Protein AF-A0A928X7X4-F1 (afdb_monomer_lite)

pLDDT: mean 82.69, std 12.11, range [42.78, 94.62]

Structure (mmCIF, N/CA/C/O backbone):
data_AF-A0A928X7X4-F1
#
_entry.id   AF-A0A928X7X4-F1
#
loop_
_atom_site.group_PDB
_atom_site.id
_atom_site.type_symbol
_atom_site.label_atom_id
_atom_site.label_alt_id
_atom_site.label_comp_id
_atom_site.label_asym_id
_atom_site.label_entity_id
_atom_site.label_seq_id
_atom_site.pdbx_PDB_ins_code
_atom_site.Cartn_x
_atom_site.Cartn_y
_atom_site.Cartn_z
_atom_site.occupancy
_atom_site.B_iso_or_equiv
_atom_site.auth_seq_id
_atom_site.auth_comp_id
_atom_site.auth_asym_id
_atom_site.auth_atom_id
_atom_site.pdbx_PDB_model_num
ATOM 1 N N . MET A 1 1 ? -8.885 4.704 22.083 1.00 43.75 1 MET A N 1
ATOM 2 C CA . MET A 1 1 ? -8.010 3.646 21.531 1.00 43.75 1 MET A CA 1
ATOM 3 C C . MET A 1 1 ? -7.227 4.255 20.385 1.00 43.75 1 MET A C 1
ATOM 5 O O . MET A 1 1 ? -7.841 4.935 19.577 1.00 43.75 1 MET A O 1
ATOM 9 N N . LYS A 1 2 ? -5.896 4.123 20.367 1.00 52.34 2 LYS A N 1
ATOM 10 C CA . LYS A 1 2 ? -5.083 4.565 19.223 1.00 52.34 2 LYS A CA 1
ATOM 11 C C . LYS A 1 2 ? -5.280 3.538 18.108 1.00 52.34 2 LYS A C 1
ATOM 13 O O . LYS A 1 2 ? -5.109 2.352 18.366 1.00 52.34 2 LYS A O 1
ATOM 18 N N . ASP A 1 3 ? -5.696 3.997 16.937 1.00 73.50 3 ASP A N 1
ATOM 19 C CA . ASP A 1 3 ? -6.054 3.167 15.789 1.00 73.50 3 ASP A CA 1
ATOM 20 C C . ASP A 1 3 ? -4.765 2.599 15.170 1.00 73.50 3 ASP A C 1
ATOM 22 O O . ASP A 1 3 ? -4.022 3.315 14.489 1.00 73.50 3 ASP A O 1
ATOM 26 N N . ILE A 1 4 ? -4.413 1.369 15.553 1.00 86.94 4 ILE A N 1
ATOM 27 C CA . ILE A 1 4 ? -3.230 0.643 15.077 1.00 86.94 4 ILE A CA 1
ATOM 28 C C . ILE A 1 4 ? -3.713 -0.380 14.059 1.00 86.94 4 ILE A C 1
ATOM 30 O O . ILE A 1 4 ? -4.532 -1.236 14.383 1.00 86.94 4 ILE A O 1
ATOM 34 N N . ILE A 1 5 ? -3.174 -0.316 12.845 1.00 88.12 5 ILE A N 1
ATOM 35 C CA . ILE A 1 5 ? -3.490 -1.267 11.781 1.00 88.12 5 ILE A CA 1
ATOM 36 C C . ILE A 1 5 ? -2.463 -2.398 11.830 1.00 88.12 5 ILE A C 1
ATOM 38 O O . ILE A 1 5 ? -1.260 -2.149 11.706 1.00 88.12 5 ILE A O 1
ATOM 42 N N . ARG A 1 6 ? -2.945 -3.632 11.991 1.00 90.75 6 ARG A N 1
ATOM 43 C CA . ARG A 1 6 ? -2.154 -4.859 11.855 1.00 90.75 6 ARG A CA 1
ATOM 44 C C . ARG A 1 6 ? -2.337 -5.362 10.430 1.00 90.75 6 ARG A C 1
ATOM 46 O O . ARG A 1 6 ? -3.408 -5.830 10.075 1.00 90.75 6 ARG A O 1
ATOM 53 N N . THR A 1 7 ? -1.338 -5.167 9.581 1.00 87.75 7 THR A N 1
ATOM 54 C CA . THR A 1 7 ? -1.492 -5.407 8.137 1.00 87.75 7 THR A CA 1
ATOM 55 C C . THR A 1 7 ? -1.537 -6.893 7.791 1.00 87.75 7 THR A C 1
ATOM 57 O O . THR A 1 7 ? -2.179 -7.265 6.817 1.00 87.75 7 THR A O 1
ATOM 60 N N . GLU A 1 8 ? -0.915 -7.740 8.614 1.00 90.75 8 GLU A N 1
ATOM 61 C CA . GLU A 1 8 ? -0.943 -9.200 8.459 1.00 90.75 8 GLU A CA 1
ATOM 62 C C . GLU A 1 8 ? -2.350 -9.791 8.627 1.00 90.75 8 GLU A C 1
ATOM 64 O O . GLU A 1 8 ? -2.622 -10.839 8.047 1.00 90.75 8 GLU A O 1
ATOM 69 N N . ASP A 1 9 ? -3.249 -9.103 9.343 1.00 93.50 9 ASP A N 1
ATOM 70 C CA . ASP A 1 9 ? -4.647 -9.524 9.505 1.00 93.50 9 ASP A CA 1
ATOM 71 C C . ASP A 1 9 ? -5.417 -9.487 8.167 1.00 93.50 9 ASP A C 1
ATOM 73 O O . ASP A 1 9 ? -6.466 -10.110 8.067 1.00 93.50 9 ASP A O 1
ATOM 77 N N . TYR A 1 10 ? -4.891 -8.797 7.142 1.00 93.12 10 TYR A N 1
ATOM 78 C CA . TYR A 1 10 ? -5.492 -8.687 5.804 1.00 93.12 10 TYR A CA 1
ATOM 79 C C . TYR A 1 10 ? -4.731 -9.463 4.722 1.00 93.12 10 TYR A C 1
ATOM 81 O O . TYR A 1 10 ? -4.834 -9.157 3.531 1.00 93.12 10 TYR A O 1
ATOM 89 N N . ARG A 1 11 ? -3.858 -10.399 5.114 1.00 93.88 11 ARG A N 1
ATOM 90 C CA . ARG A 1 11 ? -2.970 -11.094 4.172 1.00 93.88 11 ARG A CA 1
ATOM 91 C C . ARG A 1 11 ? -3.742 -11.768 3.041 1.00 93.88 11 ARG A C 1
ATOM 93 O O . ARG A 1 11 ? -3.353 -11.602 1.889 1.00 93.88 11 ARG A O 1
ATOM 100 N N . GLU A 1 12 ? -4.785 -12.526 3.365 1.00 94.00 12 GLU A N 1
ATOM 101 C CA . GLU A 1 12 ? -5.538 -13.308 2.377 1.00 94.00 12 GLU A CA 1
ATOM 102 C C . GLU A 1 12 ? -6.175 -12.390 1.328 1.00 94.00 12 GLU A C 1
ATOM 104 O O . GLU A 1 12 ? -6.062 -12.629 0.126 1.00 94.00 12 GLU A O 1
ATOM 109 N N . GLU A 1 13 ? -6.757 -11.273 1.763 1.00 94.62 13 GLU A N 1
ATOM 110 C CA . GLU A 1 13 ? -7.346 -10.271 0.881 1.00 94.62 13 GLU A CA 1
ATOM 111 C C . GLU A 1 13 ? -6.287 -9.570 0.023 1.00 94.62 13 GLU A C 1
ATOM 113 O O . GLU A 1 13 ? -6.510 -9.304 -1.160 1.00 94.62 13 GLU A O 1
ATOM 118 N N . MET A 1 14 ? -5.116 -9.274 0.591 1.00 94.62 14 MET A N 1
ATOM 119 C CA . MET A 1 14 ? -4.003 -8.671 -0.145 1.00 94.62 14 MET A CA 1
ATOM 120 C C . MET A 1 14 ? -3.434 -9.618 -1.208 1.00 94.62 14 MET A C 1
ATOM 122 O O . MET A 1 14 ? -3.142 -9.181 -2.322 1.00 94.62 14 MET A O 1
ATOM 126 N N . GLU A 1 15 ? -3.288 -10.901 -0.884 1.00 94.38 15 GLU A N 1
ATOM 127 C CA . GLU A 1 15 ? -2.824 -11.931 -1.815 1.00 94.38 15 GLU A CA 1
ATOM 128 C C . GLU A 1 15 ? -3.848 -12.155 -2.939 1.00 94.38 15 GLU A C 1
ATOM 130 O O . GLU A 1 15 ? -3.466 -12.145 -4.109 1.00 94.38 15 GLU A O 1
ATOM 135 N N . ALA A 1 16 ? -5.147 -12.203 -2.628 1.00 93.88 16 ALA A N 1
ATOM 136 C CA . ALA A 1 16 ? -6.207 -12.284 -3.637 1.00 93.88 16 ALA A CA 1
ATOM 137 C C . ALA A 1 16 ? -6.213 -11.072 -4.589 1.00 93.88 16 ALA A C 1
ATOM 139 O O . ALA A 1 16 ? -6.372 -11.218 -5.805 1.00 93.88 16 ALA A O 1
ATOM 140 N N . ILE A 1 17 ? -5.992 -9.860 -4.060 1.00 94.50 17 ILE A N 1
ATOM 141 C CA . ILE A 1 17 ? -5.821 -8.663 -4.891 1.00 94.50 17 ILE A CA 1
ATOM 142 C C . ILE A 1 17 ? -4.602 -8.831 -5.800 1.00 94.50 17 ILE A C 1
ATOM 144 O O . ILE A 1 17 ? -4.708 -8.583 -6.998 1.00 94.50 17 ILE A O 1
ATOM 148 N N . LEU A 1 18 ? -3.454 -9.252 -5.268 1.00 92.25 18 LEU A N 1
ATOM 149 C CA . LEU A 1 18 ? -2.238 -9.444 -6.060 1.00 92.25 18 LEU A CA 1
ATOM 150 C C . LEU A 1 18 ? -2.453 -10.421 -7.215 1.00 92.25 18 LEU A C 1
ATOM 152 O O . LEU A 1 18 ? -2.115 -10.081 -8.353 1.00 92.25 18 LEU A O 1
ATOM 156 N N . GLU A 1 19 ? -3.083 -11.563 -6.946 1.00 93.56 19 GLU A N 1
ATOM 157 C CA . GLU A 1 19 ? -3.411 -12.565 -7.962 1.00 93.56 19 GLU A CA 1
ATOM 158 C C . GLU A 1 19 ? -4.293 -11.983 -9.069 1.00 93.56 19 GLU A C 1
ATOM 160 O O . GLU A 1 19 ? -4.000 -12.168 -10.253 1.00 93.56 19 GLU A O 1
ATOM 165 N N . ASN A 1 20 ? -5.304 -11.186 -8.709 1.00 93.62 20 ASN A N 1
ATOM 166 C CA . ASN A 1 20 ? -6.169 -10.513 -9.679 1.00 93.62 20 ASN A CA 1
ATOM 167 C C . ASN A 1 20 ? -5.402 -9.555 -10.618 1.00 93.62 20 ASN A C 1
ATOM 169 O O . ASN A 1 20 ? -5.827 -9.332 -11.751 1.00 93.62 20 ASN A O 1
ATOM 173 N N . TYR A 1 21 ? -4.263 -9.006 -10.184 1.00 91.25 21 TYR A N 1
ATOM 174 C CA . TYR A 1 21 ? -3.389 -8.159 -11.010 1.00 91.25 21 TYR A CA 1
ATOM 175 C C . TYR A 1 21 ? -2.160 -8.900 -11.574 1.00 91.25 21 TYR A C 1
ATOM 177 O O . TYR A 1 21 ? -1.260 -8.259 -12.125 1.00 91.25 21 TYR A O 1
ATOM 185 N N . GLY A 1 22 ? -2.124 -10.234 -11.487 1.00 90.19 22 GLY A N 1
ATOM 186 C CA . GLY A 1 22 ? -1.067 -11.072 -12.065 1.00 90.19 22 GLY A CA 1
ATOM 187 C C . GLY A 1 22 ? 0.214 -11.161 -11.231 1.00 90.19 22 GLY A C 1
ATOM 188 O O . GLY A 1 22 ? 1.271 -11.491 -11.770 1.00 90.19 22 GLY A O 1
ATOM 189 N N . PHE A 1 23 ? 0.140 -10.859 -9.935 1.00 90.06 23 PHE A N 1
ATOM 190 C CA . PHE A 1 23 ? 1.228 -11.025 -8.971 1.00 90.06 23 PHE A CA 1
ATOM 191 C C . PHE A 1 23 ? 0.971 -12.247 -8.088 1.00 90.06 23 PHE A C 1
ATOM 193 O O . PHE A 1 23 ? -0.172 -12.567 -7.787 1.00 90.06 23 PHE A O 1
ATOM 200 N N . GLY A 1 24 ? 2.032 -12.932 -7.665 1.00 89.12 24 GLY A N 1
ATOM 201 C CA . GLY A 1 24 ? 1.913 -14.071 -6.756 1.00 89.12 24 GLY A CA 1
ATOM 202 C C . GLY A 1 24 ? 2.108 -13.671 -5.289 1.00 89.12 24 GLY A C 1
ATOM 203 O O . GLY A 1 24 ? 2.641 -12.594 -5.009 1.00 89.12 24 GLY A O 1
ATOM 204 N N . PRO A 1 25 ? 1.806 -14.569 -4.335 1.00 87.88 25 PRO A N 1
ATOM 205 C CA . PRO A 1 25 ? 2.047 -14.337 -2.906 1.00 87.88 25 PRO A CA 1
ATOM 206 C C . PRO A 1 25 ? 3.508 -13.990 -2.575 1.00 87.88 25 PRO A C 1
ATOM 208 O O . PRO A 1 25 ? 3.785 -13.193 -1.685 1.00 87.88 25 PRO A O 1
ATOM 211 N N . ALA A 1 26 ? 4.468 -14.514 -3.348 1.00 88.62 26 ALA A N 1
ATOM 212 C CA . ALA A 1 26 ? 5.896 -14.212 -3.195 1.00 88.62 26 ALA A CA 1
ATOM 213 C C . ALA A 1 26 ? 6.259 -12.734 -3.462 1.00 88.62 26 ALA A C 1
ATOM 215 O O . ALA A 1 26 ? 7.365 -12.297 -3.127 1.00 88.62 26 ALA A O 1
ATOM 216 N N . ASN A 1 27 ? 5.351 -11.969 -4.078 1.00 90.06 27 ASN A N 1
ATOM 217 C CA . ASN A 1 27 ? 5.491 -10.533 -4.276 1.00 90.06 27 ASN A CA 1
ATOM 218 C C . ASN A 1 27 ? 5.081 -9.720 -3.040 1.00 90.06 27 ASN A C 1
ATOM 220 O O . ASN A 1 27 ? 5.297 -8.513 -3.064 1.00 90.06 27 ASN A O 1
ATOM 224 N N . LEU A 1 28 ? 4.528 -10.327 -1.985 1.00 90.44 28 LEU A N 1
ATOM 225 C CA . LEU A 1 28 ? 4.151 -9.647 -0.747 1.00 90.44 28 LEU A CA 1
ATOM 226 C C . LEU A 1 28 ? 5.037 -10.083 0.418 1.00 90.44 28 LEU A C 1
ATOM 228 O O . LEU A 1 28 ? 5.181 -11.269 0.708 1.00 90.44 28 LEU A O 1
ATOM 232 N N . GLU A 1 29 ? 5.598 -9.113 1.132 1.00 90.38 29 GLU A N 1
ATOM 233 C CA . GLU A 1 29 ? 6.422 -9.369 2.309 1.00 90.38 29 GLU A CA 1
ATOM 234 C C . GLU A 1 29 ? 6.039 -8.417 3.442 1.00 90.38 29 GLU A C 1
ATOM 236 O O . GLU A 1 29 ? 5.896 -7.216 3.231 1.00 90.38 29 GLU A O 1
ATOM 241 N N . PHE A 1 30 ? 5.867 -8.940 4.655 1.00 89.06 30 PHE A N 1
ATOM 242 C CA . PHE A 1 30 ? 5.579 -8.127 5.835 1.00 89.06 30 PHE A CA 1
ATOM 243 C C . PHE A 1 30 ? 6.840 -7.993 6.678 1.00 89.06 30 PHE A C 1
ATOM 245 O O . PHE A 1 30 ? 7.478 -8.992 7.012 1.00 89.06 30 PHE A O 1
ATOM 252 N N . THR A 1 31 ? 7.195 -6.762 7.032 1.00 85.81 31 THR A N 1
ATOM 253 C CA . THR A 1 31 ? 8.423 -6.459 7.766 1.00 85.81 31 THR A CA 1
ATOM 254 C C . THR A 1 31 ? 8.191 -5.425 8.865 1.00 85.81 31 THR A C 1
ATOM 256 O O . THR A 1 31 ? 7.259 -4.625 8.810 1.00 85.81 31 THR A O 1
ATOM 259 N N . ASP A 1 32 ? 9.055 -5.431 9.875 1.00 80.62 32 ASP A N 1
ATOM 260 C CA . ASP A 1 32 ? 9.136 -4.370 10.885 1.00 80.62 32 ASP A CA 1
ATOM 261 C C . ASP A 1 32 ? 10.189 -3.311 10.514 1.00 80.62 32 ASP A C 1
ATOM 263 O O . ASP A 1 32 ? 10.118 -2.171 10.975 1.00 80.62 32 ASP A O 1
ATOM 267 N N . VAL A 1 33 ? 11.144 -3.679 9.650 1.00 72.62 33 VAL A N 1
ATOM 268 C CA . VAL A 1 33 ? 12.275 -2.849 9.217 1.00 72.62 33 VAL A CA 1
ATOM 269 C C . VAL A 1 33 ? 12.456 -2.991 7.706 1.00 72.62 33 VAL A C 1
ATOM 271 O O . VAL A 1 33 ? 12.587 -4.099 7.185 1.00 72.62 33 VAL A O 1
ATOM 274 N N . PHE A 1 34 ? 12.459 -1.874 6.981 1.00 68.31 34 PHE A N 1
ATOM 275 C CA . PHE A 1 34 ? 12.715 -1.897 5.541 1.00 68.31 34 PHE A CA 1
ATOM 276 C C . PHE A 1 34 ? 14.197 -2.190 5.268 1.00 68.31 34 PHE A C 1
ATOM 278 O O . PHE A 1 34 ? 15.051 -1.632 5.962 1.00 68.31 34 PHE A O 1
ATOM 285 N N . PRO A 1 35 ? 14.520 -3.053 4.291 1.00 59.03 35 PRO A N 1
ATOM 286 C CA . PRO A 1 35 ? 15.904 -3.314 3.919 1.00 59.03 35 PRO A CA 1
ATOM 287 C C . PRO A 1 35 ? 16.560 -2.029 3.386 1.00 59.03 35 PRO A C 1
ATOM 289 O O . PRO A 1 35 ? 15.956 -1.298 2.610 1.00 59.03 35 PRO A O 1
ATOM 292 N N . GLU A 1 36 ? 17.772 -1.763 3.880 1.00 58.91 36 GLU A N 1
ATOM 293 C CA . GLU A 1 36 ? 18.687 -0.640 3.613 1.00 58.91 36 GLU A CA 1
ATOM 294 C C . GLU A 1 36 ? 18.365 0.270 2.402 1.00 58.91 36 GLU A C 1
ATOM 296 O O . GLU A 1 36 ? 18.969 0.157 1.339 1.00 58.91 36 GLU A O 1
ATOM 301 N N . GLU A 1 37 ? 17.494 1.265 2.594 1.00 53.28 37 GLU A N 1
ATOM 302 C CA . GLU A 1 37 ? 17.404 2.465 1.750 1.00 53.28 37 GLU A CA 1
ATOM 303 C C . GLU A 1 37 ? 17.149 3.708 2.627 1.00 53.28 37 GLU A C 1
ATOM 305 O O . GLU A 1 37 ? 16.546 3.600 3.702 1.00 53.28 37 GLU A O 1
ATOM 310 N N . PRO A 1 38 ? 17.632 4.903 2.226 1.00 42.78 38 PRO A N 1
ATOM 311 C CA . PRO A 1 38 ? 17.641 6.085 3.081 1.00 42.78 38 PRO A CA 1
ATOM 312 C C . PRO A 1 38 ? 16.219 6.505 3.448 1.00 42.78 38 PRO A C 1
ATOM 314 O O . PRO A 1 38 ? 15.479 6.957 2.580 1.00 42.78 38 PRO A O 1
ATOM 317 N N . LEU A 1 39 ? 15.881 6.357 4.738 1.00 43.06 39 LEU A N 1
ATOM 318 C CA . LEU A 1 39 ? 14.835 7.038 5.520 1.00 43.06 39 LEU A CA 1
ATOM 319 C C . LEU A 1 39 ? 13.757 7.767 4.694 1.00 43.06 39 LEU A C 1
ATOM 321 O O . LEU A 1 39 ? 13.513 8.959 4.874 1.00 43.06 39 LEU A O 1
ATOM 325 N N . ARG A 1 40 ? 13.064 7.063 3.798 1.00 47.03 40 ARG A N 1
ATOM 326 C CA . ARG A 1 40 ? 11.753 7.512 3.338 1.00 47.03 40 ARG A CA 1
ATOM 327 C C . ARG A 1 40 ? 10.765 6.993 4.360 1.00 47.03 40 ARG A C 1
ATOM 329 O O . ARG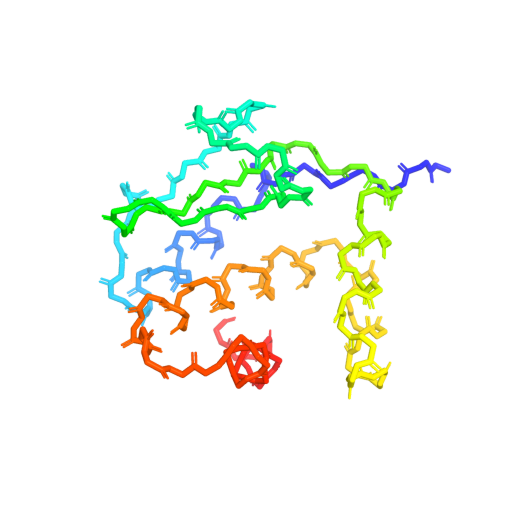 A 1 40 ? 10.795 5.811 4.691 1.00 47.03 40 ARG A O 1
ATOM 336 N N . ALA A 1 41 ? 9.891 7.868 4.847 1.00 50.31 41 ALA A N 1
ATOM 337 C CA . ALA A 1 41 ? 8.792 7.564 5.766 1.00 50.31 41 ALA A CA 1
ATOM 338 C C . ALA A 1 41 ? 7.708 6.669 5.116 1.00 50.31 41 ALA A C 1
ATOM 340 O O . ALA A 1 41 ? 6.510 6.873 5.292 1.00 50.31 41 ALA A O 1
ATOM 341 N N . SER A 1 42 ? 8.119 5.697 4.304 1.00 54.38 42 SER A N 1
ATOM 342 C CA . SER A 1 42 ? 7.251 4.890 3.468 1.00 54.38 42 SER A CA 1
ATOM 343 C C . SER A 1 42 ? 6.925 3.597 4.195 1.00 54.38 42 SER A C 1
ATOM 345 O O . SER A 1 42 ? 7.798 2.771 4.426 1.00 54.38 42 SER A O 1
ATOM 347 N N . LYS A 1 43 ? 5.652 3.420 4.550 1.00 63.03 43 LYS A N 1
ATOM 348 C CA . LYS A 1 43 ? 5.114 2.227 5.239 1.00 63.03 43 LYS A CA 1
ATOM 349 C C . LYS A 1 43 ? 4.927 1.030 4.320 1.00 63.03 43 LYS A C 1
ATOM 351 O O . LYS A 1 43 ? 4.574 -0.057 4.777 1.00 63.03 43 LYS A O 1
ATOM 356 N N . CYS A 1 44 ? 5.106 1.271 3.030 1.00 64.31 44 CYS A N 1
ATOM 357 C CA . CYS A 1 44 ? 5.149 0.255 2.018 1.00 64.31 44 CYS A CA 1
ATOM 358 C C . CYS A 1 44 ? 6.220 0.616 0.984 1.00 64.31 44 CYS A C 1
ATOM 360 O O . CYS A 1 44 ? 6.372 1.788 0.632 1.00 64.31 44 CYS A O 1
ATOM 362 N N . GLN A 1 45 ? 7.004 -0.355 0.530 1.00 70.69 45 GLN A N 1
ATOM 363 C CA . GLN A 1 45 ? 8.065 -0.133 -0.454 1.00 70.69 45 GLN A CA 1
ATOM 364 C C . GLN A 1 45 ? 8.008 -1.174 -1.561 1.00 70.69 45 GLN A C 1
ATOM 366 O O . GLN A 1 45 ? 7.602 -2.310 -1.339 1.00 70.69 45 GLN A O 1
ATOM 371 N N . LYS A 1 46 ? 8.449 -0.783 -2.757 1.00 73.44 46 LYS A N 1
ATOM 372 C CA . LYS A 1 46 ? 8.621 -1.695 -3.884 1.00 73.44 46 LYS A CA 1
ATOM 373 C C . LYS A 1 46 ? 10.109 -1.918 -4.131 1.00 73.44 46 LYS A C 1
ATOM 375 O O . LYS A 1 46 ? 10.790 -0.968 -4.502 1.00 73.44 46 LYS A O 1
ATOM 380 N N . ILE A 1 47 ? 10.576 -3.163 -4.059 1.00 71.75 47 ILE A N 1
ATOM 381 C CA . ILE A 1 47 ? 11.952 -3.539 -4.426 1.00 71.75 47 ILE A CA 1
ATOM 382 C C . ILE A 1 47 ? 11.887 -4.707 -5.403 1.00 71.75 47 ILE A C 1
ATOM 384 O O . ILE A 1 47 ? 11.299 -5.738 -5.101 1.00 71.75 47 ILE A O 1
ATOM 388 N N . ALA A 1 48 ? 12.445 -4.535 -6.604 1.00 71.06 48 ALA A N 1
ATOM 389 C CA . ALA A 1 48 ? 12.517 -5.581 -7.633 1.00 71.06 48 ALA A CA 1
ATOM 390 C C . ALA A 1 48 ? 11.180 -6.307 -7.950 1.00 71.06 48 ALA A C 1
ATOM 392 O O . ALA A 1 48 ? 11.181 -7.463 -8.354 1.00 71.06 48 ALA A O 1
ATOM 393 N N . GLY A 1 49 ? 10.030 -5.638 -7.783 1.00 73.81 49 GLY A N 1
ATOM 394 C CA . GLY A 1 49 ? 8.702 -6.233 -8.016 1.00 73.81 49 GLY A CA 1
ATOM 395 C C . GLY A 1 49 ? 8.084 -6.932 -6.799 1.00 73.81 49 GLY A C 1
ATOM 396 O O . GLY A 1 49 ? 6.975 -7.447 -6.904 1.00 73.81 49 GLY A O 1
ATOM 397 N N . LYS A 1 50 ? 8.758 -6.913 -5.648 1.00 82.19 50 LYS A N 1
ATOM 398 C CA . LYS A 1 50 ? 8.168 -7.205 -4.340 1.00 82.19 50 LYS A CA 1
ATOM 399 C C . LYS A 1 50 ? 7.605 -5.941 -3.706 1.00 82.19 50 LYS A C 1
ATOM 401 O O . LYS A 1 50 ? 8.155 -4.859 -3.905 1.00 82.19 50 LYS A O 1
ATOM 406 N N . ILE A 1 51 ? 6.549 -6.104 -2.927 1.00 86.56 51 ILE A N 1
ATOM 407 C CA . ILE A 1 51 ? 5.857 -5.092 -2.146 1.00 86.56 51 ILE A CA 1
ATOM 408 C C . ILE A 1 51 ? 6.045 -5.452 -0.670 1.00 86.56 51 ILE A C 1
ATOM 410 O O . ILE A 1 51 ? 5.603 -6.502 -0.211 1.00 86.56 51 ILE A O 1
ATOM 414 N N . TYR A 1 52 ? 6.720 -4.577 0.063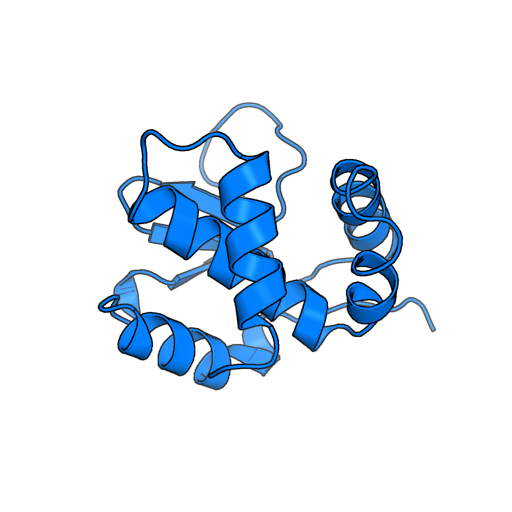 1.00 85.19 52 TYR A N 1
ATOM 415 C CA . TYR A 1 52 ? 7.017 -4.735 1.481 1.00 85.19 52 TYR A C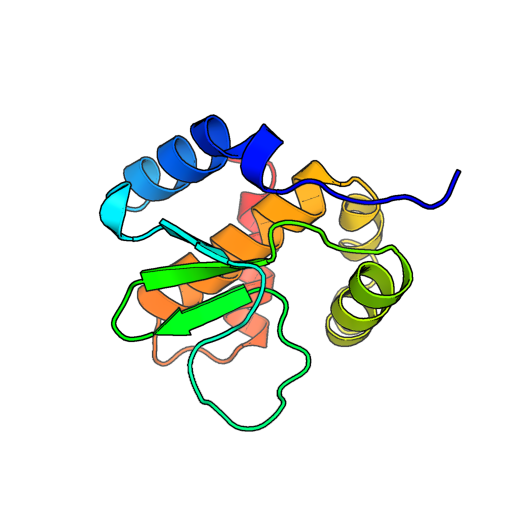A 1
ATOM 416 C C . TYR A 1 52 ? 6.035 -3.907 2.286 1.00 85.19 52 TYR A C 1
ATOM 418 O O . TYR A 1 52 ? 6.038 -2.694 2.118 1.00 85.19 52 TYR A O 1
ATOM 426 N N . PHE A 1 53 ? 5.250 -4.510 3.172 1.00 86.56 53 PHE A N 1
ATOM 427 C CA . PHE A 1 53 ? 4.346 -3.814 4.086 1.00 86.56 53 PHE A CA 1
ATOM 428 C C . PHE A 1 53 ? 4.890 -3.798 5.506 1.00 86.56 53 PHE A C 1
ATOM 430 O O . PHE A 1 53 ? 5.373 -4.808 6.016 1.00 86.56 53 PHE A O 1
ATOM 437 N N . LYS A 1 54 ? 4.745 -2.661 6.190 1.00 86.94 54 LYS A N 1
ATOM 438 C CA . LYS A 1 54 ? 4.989 -2.607 7.630 1.00 86.94 54 LYS A CA 1
ATOM 439 C C . LYS A 1 54 ? 3.920 -3.418 8.370 1.00 86.94 54 LYS A C 1
ATOM 441 O O . LYS A 1 54 ? 2.733 -3.185 8.138 1.00 86.94 54 LYS A O 1
ATOM 446 N N . ARG A 1 55 ? 4.313 -4.317 9.280 1.00 88.31 55 ARG A N 1
ATOM 447 C CA . ARG A 1 55 ? 3.370 -5.153 10.060 1.00 88.31 55 ARG A CA 1
ATOM 448 C C . ARG A 1 55 ? 2.390 -4.342 10.900 1.00 88.31 55 ARG A C 1
ATOM 450 O O . ARG A 1 55 ? 1.202 -4.647 10.955 1.00 88.31 55 ARG A O 1
ATOM 457 N N . LEU A 1 56 ? 2.900 -3.305 11.558 1.00 89.00 56 LEU A N 1
ATOM 458 C CA . LEU A 1 56 ? 2.129 -2.435 12.438 1.00 89.00 56 LEU A CA 1
ATOM 459 C C . LEU A 1 56 ? 2.231 -0.992 11.964 1.00 89.00 56 LEU A C 1
ATOM 461 O O . LEU A 1 56 ? 3.322 -0.421 11.906 1.00 89.00 56 LEU A O 1
ATOM 465 N N . ILE A 1 57 ? 1.080 -0.397 11.666 1.00 86.38 57 ILE A N 1
ATOM 466 C CA . ILE A 1 57 ? 0.972 1.003 11.262 1.00 86.38 57 ILE A CA 1
ATOM 467 C C . ILE A 1 57 ? 0.235 1.762 12.359 1.00 86.38 57 ILE A C 1
ATOM 469 O O . ILE A 1 57 ? -0.953 1.542 12.596 1.00 86.38 57 ILE A O 1
ATOM 473 N N . GLY A 1 58 ? 0.947 2.662 13.037 1.00 86.81 58 GLY A N 1
ATOM 474 C CA . GLY A 1 58 ? 0.344 3.543 14.034 1.00 86.81 58 GLY A CA 1
ATOM 475 C C . GLY A 1 58 ? -0.468 4.676 13.403 1.00 86.81 58 GLY A C 1
ATOM 476 O O . GLY A 1 58 ? -0.267 5.038 12.244 1.00 86.81 58 GLY A O 1
ATOM 477 N N . SER A 1 59 ? -1.339 5.309 14.189 1.00 85.56 59 SER A N 1
ATOM 478 C CA . SER A 1 59 ? -2.204 6.396 13.705 1.00 85.56 59 SER A CA 1
ATOM 479 C C . SER A 1 59 ? -1.407 7.603 13.193 1.00 85.56 59 SER A C 1
ATOM 481 O O . SER A 1 59 ? -1.710 8.129 12.134 1.00 85.56 59 SER A O 1
ATOM 483 N N . ALA A 1 60 ? -0.332 8.004 13.884 1.00 84.69 60 ALA A N 1
ATOM 484 C CA . ALA A 1 60 ? 0.524 9.107 13.430 1.00 84.69 60 ALA A CA 1
ATOM 485 C C . ALA A 1 60 ? 1.189 8.802 12.081 1.00 84.69 60 ALA A C 1
ATOM 487 O O . ALA A 1 60 ? 1.299 9.670 11.220 1.00 84.69 60 ALA A O 1
ATOM 488 N N . GLU A 1 61 ? 1.587 7.543 11.881 1.00 82.56 61 GLU A N 1
ATOM 489 C CA . GLU A 1 61 ? 2.082 7.098 10.590 1.00 82.56 61 GLU A CA 1
ATOM 490 C C . GLU A 1 61 ? 0.948 7.206 9.570 1.00 82.56 61 GLU A C 1
ATOM 492 O O . GLU A 1 61 ? 1.145 7.836 8.532 1.00 82.56 61 GLU A O 1
ATOM 497 N N . LYS A 1 62 ? -0.235 6.618 9.843 1.00 85.56 62 LYS A N 1
ATOM 498 C CA . LYS A 1 62 ? -1.450 6.694 8.998 1.00 85.56 62 LYS A CA 1
ATOM 499 C C . LYS A 1 62 ? -1.679 8.110 8.472 1.00 85.56 62 LYS A C 1
ATOM 501 O O . LYS A 1 62 ? -1.577 8.297 7.261 1.00 85.56 62 LYS A O 1
ATOM 506 N N . GLU A 1 63 ? -1.829 9.072 9.372 1.00 86.19 63 GLU A N 1
ATOM 507 C CA . GLU A 1 63 ? -2.067 10.484 9.058 1.00 86.19 63 GLU A CA 1
ATOM 508 C C . GLU A 1 63 ? -0.972 11.112 8.188 1.00 86.19 63 GLU A C 1
ATOM 510 O O . GLU A 1 63 ? -1.272 11.839 7.239 1.00 86.19 63 GLU A O 1
ATOM 515 N N . ALA A 1 64 ? 0.301 10.793 8.444 1.00 84.00 64 ALA A N 1
ATOM 516 C CA . ALA A 1 64 ? 1.399 11.298 7.622 1.00 84.00 64 ALA A CA 1
ATOM 517 C C . ALA A 1 64 ? 1.263 10.863 6.150 1.00 84.00 64 ALA A C 1
ATOM 519 O O . ALA A 1 64 ? 1.419 11.686 5.254 1.00 84.00 64 ALA A O 1
ATOM 520 N N . ALA A 1 65 ? 0.882 9.605 5.890 1.00 80.81 65 ALA A N 1
ATOM 521 C CA . ALA A 1 65 ? 0.668 9.131 4.516 1.00 80.81 65 ALA A CA 1
ATOM 522 C C . ALA A 1 65 ? -0.599 9.708 3.871 1.00 80.81 65 ALA A C 1
ATOM 524 O O . ALA A 1 65 ? -0.610 9.960 2.670 1.00 80.81 65 ALA A O 1
ATOM 525 N N . LEU A 1 66 ? -1.665 9.931 4.647 1.00 84.94 66 LEU A N 1
ATOM 526 C CA . LEU A 1 66 ? -2.874 10.580 4.129 1.00 84.94 66 LEU A CA 1
ATOM 527 C C . LEU A 1 66 ? -2.603 12.039 3.738 1.00 84.94 66 LEU A C 1
ATOM 529 O O . LEU A 1 66 ? -3.142 12.522 2.746 1.00 84.94 66 LEU A O 1
ATOM 533 N N . THR A 1 67 ? -1.705 12.720 4.453 1.00 83.75 67 THR A N 1
ATOM 534 C CA . THR A 1 67 ? -1.289 14.095 4.132 1.00 83.75 67 THR A CA 1
ATOM 535 C C . THR A 1 67 ? -0.610 14.190 2.760 1.00 83.75 67 THR A C 1
ATOM 537 O O . THR A 1 67 ? -0.789 15.175 2.041 1.00 83.75 67 THR A O 1
ATOM 540 N N . GLU A 1 68 ? 0.124 13.155 2.343 1.00 78.75 68 GLU A N 1
ATOM 541 C CA . GLU A 1 68 ? 0.717 13.087 0.998 1.00 78.75 68 GLU A CA 1
ATOM 542 C C . GLU A 1 68 ? -0.350 13.028 -0.112 1.00 78.75 68 GLU A C 1
ATOM 544 O O . GLU A 1 68 ? -0.097 13.458 -1.237 1.00 78.75 68 GLU A O 1
ATOM 549 N N . LEU A 1 69 ? -1.569 12.577 0.210 1.00 81.88 69 LEU A N 1
ATOM 550 C CA . LEU A 1 69 ? -2.710 12.466 -0.706 1.00 81.88 69 LEU A CA 1
ATOM 551 C C . LEU A 1 69 ? -3.587 13.729 -0.748 1.00 81.88 69 LEU A C 1
ATOM 553 O O . LEU A 1 69 ? -4.695 13.688 -1.275 1.00 81.88 69 LEU A O 1
ATOM 557 N N . ARG A 1 70 ? -3.089 14.879 -0.269 1.00 78.06 70 ARG A N 1
ATOM 558 C CA . ARG A 1 70 ? -3.816 16.170 -0.217 1.00 78.06 70 ARG A CA 1
ATOM 559 C C . ARG A 1 70 ? -4.461 16.641 -1.529 1.00 7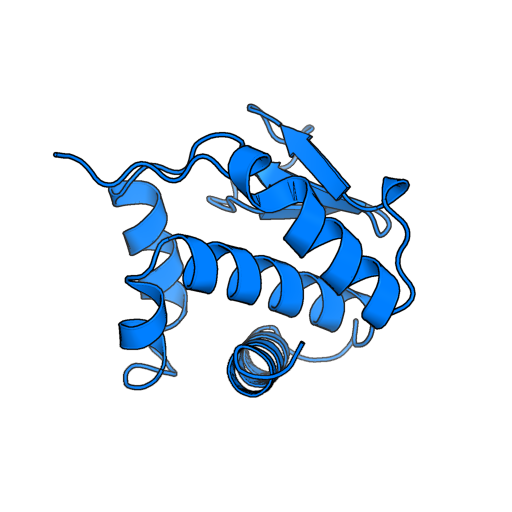8.06 70 ARG A C 1
ATOM 561 O O . ARG A 1 70 ? -5.292 17.539 -1.502 1.00 78.06 70 ARG A O 1
ATOM 568 N N . LEU A 1 71 ? -4.045 16.090 -2.670 1.00 78.81 71 LEU A N 1
ATOM 569 C CA . LEU A 1 71 ? -4.624 16.386 -3.983 1.00 78.81 71 LEU A CA 1
ATOM 570 C C . LEU A 1 71 ? -6.005 15.728 -4.192 1.00 78.81 71 LEU A C 1
ATOM 572 O O . LEU A 1 71 ? -6.707 16.119 -5.119 1.00 78.81 71 LEU A O 1
ATOM 576 N N . PHE A 1 72 ? -6.396 14.780 -3.331 1.00 81.38 72 PHE A N 1
ATOM 577 C CA . PHE A 1 72 ? -7.638 13.995 -3.404 1.00 81.38 72 PHE A CA 1
ATOM 578 C C . PHE A 1 72 ? -8.415 14.031 -2.071 1.00 81.38 72 PHE A C 1
ATOM 580 O O . PHE A 1 72 ? -8.621 13.000 -1.431 1.00 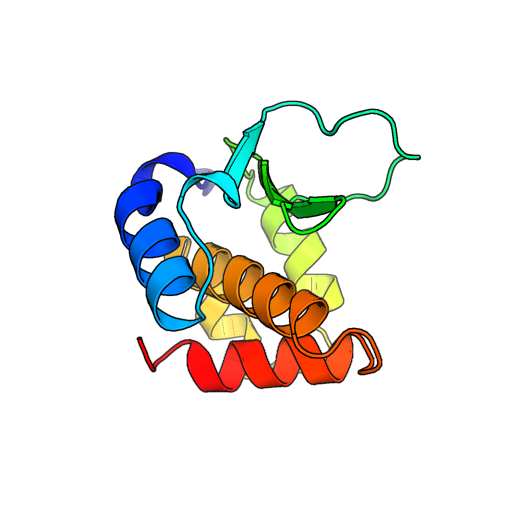81.38 72 PHE A O 1
ATOM 587 N N . PRO A 1 73 ? -8.792 15.219 -1.563 1.00 78.00 73 PRO A N 1
ATOM 588 C CA . PRO A 1 73 ? -9.322 15.345 -0.206 1.00 78.00 73 PRO A CA 1
ATOM 589 C C . PRO A 1 73 ? -10.666 14.630 0.005 1.00 78.00 73 PRO A C 1
ATOM 591 O O . PRO A 1 73 ? -10.928 14.182 1.116 1.00 78.00 73 PRO A O 1
ATOM 594 N N . GLY A 1 74 ? -11.505 14.503 -1.032 1.00 79.06 74 GLY A N 1
ATOM 595 C CA . GLY A 1 74 ? -12.811 13.840 -0.924 1.00 79.06 74 GLY A CA 1
ATOM 596 C C . GLY A 1 74 ? -12.703 12.318 -0.822 1.00 79.06 74 GLY A C 1
ATOM 597 O O . GLY A 1 74 ? -13.478 11.683 -0.116 1.00 79.06 74 GLY A O 1
ATOM 598 N N . GLU A 1 75 ? -11.712 11.734 -1.488 1.00 82.06 75 GLU A N 1
ATOM 599 C CA . GLU A 1 75 ? -11.454 10.297 -1.505 1.00 82.06 75 GLU A CA 1
ATOM 600 C C . GLU A 1 75 ? -10.656 9.834 -0.275 1.00 82.06 75 GLU A C 1
ATOM 602 O O . GLU A 1 75 ? -10.788 8.693 0.168 1.00 82.06 75 GLU A O 1
ATOM 607 N N . VAL A 1 76 ? -9.851 10.724 0.318 1.00 84.62 76 VAL A N 1
ATOM 608 C CA . VAL A 1 76 ? -9.036 10.436 1.513 1.00 84.62 76 VAL A CA 1
ATOM 609 C C . VAL A 1 76 ? -9.885 10.107 2.744 1.00 84.62 76 VAL A C 1
ATOM 611 O O . VAL A 1 76 ? -9.448 9.312 3.576 1.00 84.62 76 VAL A O 1
ATOM 614 N N . ASP A 1 77 ? -11.102 10.645 2.859 1.00 83.62 77 ASP A N 1
ATOM 615 C CA . ASP A 1 77 ? -11.992 10.347 3.989 1.00 83.62 77 ASP A CA 1
ATOM 616 C C . ASP A 1 77 ? -12.366 8.857 4.076 1.00 83.62 77 ASP A C 1
ATOM 618 O O . ASP A 1 77 ? -12.494 8.322 5.180 1.00 83.62 77 ASP A O 1
ATOM 622 N N . GLU A 1 78 ? -12.457 8.159 2.937 1.00 80.62 78 GLU A N 1
ATOM 623 C CA . GLU A 1 78 ? -12.701 6.709 2.891 1.00 80.62 78 GLU A CA 1
ATOM 624 C C . GLU A 1 78 ? -11.523 5.918 3.495 1.00 80.62 78 GLU A C 1
ATOM 626 O O . GLU A 1 78 ? -11.704 4.834 4.045 1.00 80.62 78 GLU A O 1
ATOM 631 N N . LEU A 1 79 ? -10.313 6.486 3.485 1.00 86.25 79 LEU A N 1
ATOM 632 C CA . LEU A 1 79 ? -9.102 5.858 4.024 1.00 86.25 79 LEU A CA 1
ATOM 633 C C . LEU A 1 79 ? -8.964 6.000 5.546 1.00 86.25 79 LEU A C 1
ATOM 635 O O . LEU A 1 79 ? -7.966 5.550 6.119 1.00 86.25 79 LEU A O 1
ATOM 639 N N . LYS A 1 80 ? -9.952 6.594 6.228 1.00 83.38 80 LYS A N 1
ATOM 640 C CA . LYS A 1 80 ? -10.068 6.508 7.694 1.00 83.38 80 LYS A CA 1
ATOM 641 C C . LYS A 1 80 ? -10.309 5.077 8.153 1.00 83.38 80 LYS A C 1
ATOM 643 O O . LYS A 1 80 ? -9.839 4.716 9.228 1.00 83.38 80 LYS A O 1
ATOM 648 N N . ASP A 1 81 ? -10.920 4.244 7.319 1.00 88.12 81 ASP A N 1
ATOM 649 C CA . ASP A 1 81 ? -10.976 2.802 7.531 1.00 88.12 81 ASP A CA 1
ATOM 650 C C . ASP A 1 81 ? -9.567 2.174 7.418 1.00 88.12 81 ASP A C 1
ATOM 652 O O . ASP A 1 81 ? -8.729 2.594 6.613 1.00 88.12 81 ASP A O 1
ATOM 656 N N . GLY A 1 82 ? -9.244 1.225 8.301 1.00 88.69 82 GLY A N 1
ATOM 657 C CA . GLY A 1 82 ? -7.926 0.585 8.341 1.00 88.69 82 GLY A CA 1
ATOM 658 C C . GLY A 1 82 ? -7.654 -0.299 7.125 1.00 88.69 82 GLY A C 1
ATOM 659 O O . GLY A 1 82 ? -6.558 -0.250 6.563 1.00 88.69 82 GLY A O 1
ATOM 660 N N . TRP A 1 83 ? -8.659 -1.054 6.691 1.00 91.69 83 TRP A N 1
ATOM 661 C CA . TRP A 1 83 ? -8.567 -1.932 5.536 1.00 91.69 83 TRP A CA 1
ATOM 662 C C . TRP A 1 83 ? -8.501 -1.135 4.234 1.00 91.69 83 TRP A C 1
ATOM 664 O O . TRP A 1 83 ? -7.607 -1.371 3.421 1.00 91.69 83 TRP A O 1
ATOM 674 N N . LEU A 1 84 ? -9.365 -0.132 4.049 1.00 91.88 84 LEU A N 1
ATOM 675 C CA . LEU A 1 84 ? -9.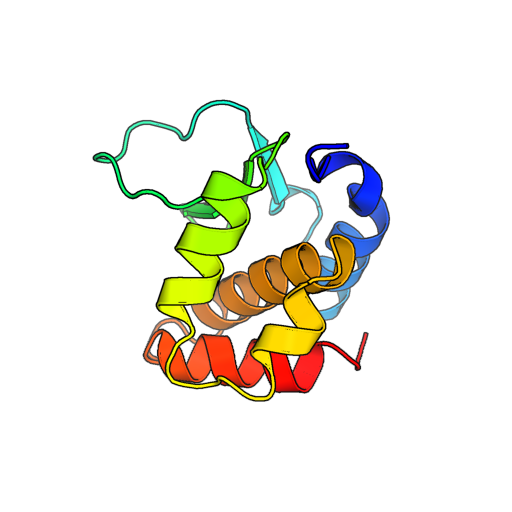336 0.692 2.832 1.00 91.88 84 LEU A CA 1
ATOM 676 C C . LEU A 1 84 ? -7.994 1.413 2.664 1.00 91.88 84 LEU A C 1
ATOM 678 O O . LEU A 1 84 ? -7.480 1.509 1.549 1.00 91.88 84 LEU A O 1
ATOM 682 N N . PHE A 1 85 ? -7.366 1.833 3.765 1.00 91.75 85 PHE A N 1
ATOM 683 C CA . PHE A 1 85 ? -6.000 2.353 3.737 1.00 91.75 85 PHE A CA 1
ATOM 684 C C . PHE A 1 85 ? -4.978 1.323 3.215 1.00 91.75 85 PHE A C 1
ATOM 686 O O . PHE A 1 85 ? -4.161 1.646 2.343 1.00 91.75 85 PHE A O 1
ATOM 693 N N . VAL A 1 86 ? -5.016 0.087 3.727 1.00 92.62 86 VAL A N 1
ATOM 694 C CA . VAL A 1 86 ? -4.121 -1.005 3.295 1.00 92.62 86 VAL A CA 1
ATOM 695 C C . VAL A 1 86 ? -4.352 -1.348 1.826 1.00 92.62 86 VAL A C 1
ATOM 697 O O . VAL A 1 86 ? -3.397 -1.360 1.046 1.00 92.62 86 VAL A O 1
ATOM 700 N N . LYS A 1 87 ? -5.612 -1.528 1.425 1.00 93.69 87 LYS A N 1
ATOM 701 C CA . LYS A 1 87 ? -6.009 -1.821 0.046 1.00 93.69 87 LYS A CA 1
ATOM 702 C C . LYS A 1 87 ? -5.546 -0.740 -0.928 1.00 93.69 87 LYS A C 1
ATOM 704 O O . LYS A 1 87 ? -4.929 -1.060 -1.943 1.00 93.69 87 LYS A O 1
ATOM 709 N N . HIS A 1 88 ? -5.783 0.536 -0.615 1.00 93.44 88 HIS A N 1
ATOM 710 C CA . HIS A 1 88 ? -5.315 1.651 -1.445 1.00 93.44 88 HIS A CA 1
ATOM 711 C C . HIS A 1 88 ? -3.793 1.617 -1.610 1.00 93.44 88 HIS A C 1
ATOM 713 O O . HIS A 1 88 ? -3.274 1.759 -2.717 1.00 93.44 88 HIS A O 1
ATOM 719 N N . THR A 1 89 ? -3.072 1.404 -0.507 1.00 91.19 89 THR A N 1
ATOM 720 C CA . THR A 1 89 ? -1.606 1.350 -0.515 1.00 91.19 89 THR A CA 1
ATOM 721 C C . THR A 1 89 ? -1.116 0.217 -1.416 1.00 91.19 89 THR A C 1
ATOM 723 O O . THR A 1 89 ? -0.251 0.443 -2.262 1.00 91.19 89 THR A O 1
ATOM 726 N N . LEU A 1 90 ? -1.718 -0.970 -1.308 1.00 92.50 90 LEU A N 1
ATOM 727 C CA . LEU A 1 90 ? -1.370 -2.123 -2.136 1.00 92.50 90 LEU A CA 1
ATOM 728 C C . LEU A 1 90 ? -1.618 -1.836 -3.622 1.00 92.50 90 LEU A C 1
ATOM 730 O O . LEU A 1 90 ? -0.711 -1.998 -4.438 1.00 92.50 90 LEU A O 1
ATOM 734 N N . LEU A 1 91 ? -2.812 -1.343 -3.961 1.00 93.31 91 LEU A N 1
ATOM 735 C CA . LEU A 1 91 ? -3.189 -1.004 -5.335 1.00 93.31 91 LEU A CA 1
ATOM 736 C C . LEU A 1 91 ? -2.262 0.055 -5.936 1.00 93.31 91 LEU A C 1
ATOM 738 O O . LEU A 1 91 ? -1.808 -0.108 -7.066 1.00 93.31 91 LEU A O 1
ATOM 742 N N . ARG A 1 92 ? -1.909 1.105 -5.181 1.00 91.38 92 ARG A N 1
ATOM 743 C CA . ARG A 1 92 ? -0.957 2.128 -5.643 1.00 91.38 92 ARG A CA 1
ATOM 744 C C . ARG A 1 92 ? 0.363 1.483 -6.060 1.00 91.38 92 ARG A C 1
ATOM 746 O O . ARG A 1 92 ? 0.880 1.802 -7.127 1.00 91.38 92 ARG A O 1
ATOM 753 N N . HIS A 1 93 ? 0.895 0.566 -5.252 1.00 88.88 93 HIS A N 1
ATOM 754 C CA . HIS A 1 93 ? 2.154 -0.105 -5.567 1.00 88.88 93 HIS A CA 1
ATOM 755 C C . HIS A 1 93 ? 2.038 -1.068 -6.748 1.00 88.88 93 HIS A C 1
ATOM 757 O O . HIS A 1 93 ? 2.939 -1.076 -7.585 1.00 88.88 93 HIS A O 1
ATOM 763 N N . ILE A 1 94 ? 0.933 -1.809 -6.864 1.00 90.62 94 ILE A N 1
ATOM 764 C CA . ILE A 1 94 ? 0.621 -2.630 -8.044 1.00 90.62 94 ILE A CA 1
ATOM 765 C C . ILE A 1 94 ? 0.669 -1.766 -9.312 1.00 90.62 94 ILE A C 1
ATOM 767 O O . ILE A 1 94 ? 1.413 -2.080 -10.245 1.00 90.62 94 ILE A O 1
ATOM 771 N N . TYR A 1 95 ? -0.024 -0.625 -9.320 1.00 90.12 95 TYR A N 1
ATOM 772 C CA . TYR A 1 95 ? -0.035 0.281 -10.469 1.00 90.12 95 TYR A CA 1
ATOM 773 C C . TYR A 1 95 ? 1.330 0.915 -10.738 1.00 90.12 95 TYR A C 1
ATOM 775 O O . TYR A 1 95 ? 1.736 1.001 -11.892 1.00 90.12 95 TYR A O 1
ATOM 783 N N . SER A 1 96 ? 2.106 1.266 -9.711 1.00 87.12 96 SER A N 1
ATOM 784 C CA . SER A 1 96 ? 3.495 1.713 -9.898 1.00 87.12 96 SER A CA 1
ATOM 785 C C . SER A 1 96 ? 4.429 0.604 -10.414 1.00 87.12 96 SER A C 1
ATOM 787 O O . SER A 1 96 ? 5.507 0.884 -10.949 1.00 87.12 96 SER A O 1
ATOM 789 N N . ILE A 1 97 ? 4.079 -0.677 -10.248 1.00 86.12 97 ILE A N 1
ATOM 790 C CA . ILE A 1 97 ? 4.792 -1.792 -10.886 1.00 86.12 97 ILE A CA 1
ATOM 791 C C . ILE A 1 97 ? 4.397 -1.910 -12.353 1.00 86.12 97 ILE A C 1
ATOM 793 O O . ILE A 1 97 ? 5.284 -1.869 -13.207 1.00 86.12 97 ILE A O 1
ATOM 797 N N . GLN A 1 98 ? 3.101 -2.023 -12.632 1.00 87.94 98 GLN A N 1
ATOM 798 C CA . GLN A 1 98 ? 2.573 -2.237 -13.981 1.00 87.94 98 GLN A CA 1
ATOM 799 C C . GLN A 1 98 ? 2.809 -1.028 -14.898 1.00 87.94 98 GLN A C 1
ATOM 801 O O . GLN A 1 98 ? 3.177 -1.181 -16.061 1.00 87.94 98 GLN A O 1
ATOM 806 N N . HIS A 1 99 ? 2.676 0.182 -14.359 1.00 85.88 99 HIS A N 1
ATOM 807 C CA . HIS A 1 99 ? 2.796 1.445 -15.081 1.00 85.88 99 HIS A CA 1
ATOM 808 C C . HIS A 1 99 ? 4.006 2.245 -14.603 1.00 85.88 99 HIS A C 1
ATOM 810 O O . HIS A 1 99 ? 3.893 3.419 -14.272 1.00 85.88 99 HIS A O 1
ATOM 816 N N . ARG A 1 100 ? 5.188 1.621 -14.601 1.00 77.06 100 ARG A N 1
ATOM 817 C CA . ARG A 1 100 ? 6.466 2.197 -14.129 1.00 77.06 100 ARG A CA 1
ATOM 818 C C . ARG A 1 100 ? 6.776 3.633 -14.604 1.00 77.06 100 ARG A C 1
ATOM 820 O O . ARG A 1 100 ? 7.563 4.314 -13.957 1.00 77.06 100 ARG A O 1
ATOM 827 N N . TRP A 1 101 ? 6.209 4.072 -15.727 1.00 78.69 101 TRP A N 1
ATOM 828 C CA . TRP A 1 101 ? 6.424 5.397 -16.324 1.00 78.69 101 TRP A CA 1
ATOM 829 C C . TRP A 1 101 ? 5.384 6.453 -15.925 1.00 78.69 101 TRP A C 1
ATOM 831 O O . TRP A 1 101 ? 5.543 7.619 -16.276 1.00 78.69 101 TRP A O 1
ATOM 841 N N . GLN A 1 102 ? 4.314 6.058 -15.235 1.00 82.62 102 GLN A N 1
ATOM 842 C CA . GLN A 1 102 ? 3.282 6.977 -14.770 1.00 82.62 102 GLN A CA 1
ATOM 843 C C . GLN A 1 102 ? 3.744 7.707 -13.503 1.00 82.62 102 GLN A C 1
ATOM 845 O O . GLN A 1 102 ? 4.375 7.092 -12.639 1.00 82.62 102 GLN A O 1
ATOM 850 N N . PRO A 1 103 ? 3.412 9.000 -13.351 1.00 86.50 103 PRO A N 1
ATOM 851 C CA . PRO A 1 103 ? 3.638 9.713 -12.104 1.00 86.50 103 PRO A CA 1
ATOM 852 C C . PRO A 1 103 ? 2.917 9.063 -10.913 1.00 86.50 103 PRO A C 1
ATOM 854 O O . PRO A 1 103 ? 1.844 8.471 -11.055 1.00 86.50 103 PRO A O 1
ATOM 857 N N . ASP A 1 104 ? 3.455 9.269 -9.711 1.00 83.06 104 ASP A N 1
ATOM 858 C CA . ASP A 1 104 ? 2.875 8.777 -8.454 1.00 83.06 104 ASP A CA 1
ATOM 859 C C . ASP A 1 104 ? 1.404 9.170 -8.258 1.00 83.06 104 ASP A C 1
ATOM 861 O O . ASP A 1 104 ? 0.613 8.371 -7.754 1.00 83.06 104 ASP A O 1
ATOM 865 N N . HIS A 1 105 ? 1.024 10.385 -8.669 1.00 85.88 105 HIS A N 1
ATOM 866 C CA . HIS A 1 105 ? -0.350 10.868 -8.529 1.00 85.88 105 HIS A CA 1
ATOM 867 C C . HIS A 1 105 ? -1.334 10.106 -9.424 1.00 85.88 105 HIS A C 1
ATOM 869 O O . HIS A 1 105 ? -2.450 9.830 -8.991 1.00 85.88 105 HIS A O 1
ATOM 875 N N . GLU A 1 106 ? -0.929 9.717 -10.636 1.00 87.56 106 GLU A N 1
ATOM 876 C CA . GLU A 1 106 ? -1.771 8.901 -11.514 1.00 87.56 106 GLU A CA 1
ATOM 877 C C . GLU A 1 106 ? -1.934 7.497 -10.930 1.00 87.56 106 GLU A C 1
ATOM 879 O O . GLU A 1 106 ? -3.047 6.983 -10.866 1.00 87.56 106 GLU A O 1
ATOM 884 N N . CYS A 1 107 ? -0.863 6.899 -10.394 1.00 89.69 107 CYS A N 1
ATOM 885 C CA . CYS A 1 107 ? -0.952 5.605 -9.705 1.00 89.69 107 CYS A CA 1
ATOM 886 C C . CYS A 1 107 ? -1.892 5.656 -8.485 1.00 89.69 107 CYS A C 1
ATOM 888 O O . CYS A 1 107 ? -2.660 4.720 -8.262 1.00 89.69 107 CYS A O 1
ATOM 890 N N . ALA A 1 108 ? -1.862 6.744 -7.707 1.00 89.56 108 ALA A N 1
ATOM 891 C CA . ALA A 1 108 ? -2.788 6.949 -6.589 1.00 89.56 108 ALA A CA 1
ATOM 892 C C . ALA A 1 108 ? -4.242 7.088 -7.069 1.00 89.56 108 ALA A C 1
ATOM 894 O O . ALA A 1 108 ? -5.151 6.488 -6.502 1.00 89.56 108 ALA A O 1
ATOM 895 N N . LYS A 1 109 ? -4.469 7.806 -8.171 1.00 90.00 109 LYS A N 1
ATOM 896 C CA . LYS A 1 109 ? -5.793 7.935 -8.786 1.00 90.00 109 LYS A CA 1
ATOM 897 C C . LYS A 1 109 ? -6.351 6.583 -9.247 1.00 90.00 109 LYS A C 1
ATOM 899 O O . LYS A 1 109 ? -7.508 6.271 -8.970 1.00 90.00 109 LYS A O 1
ATOM 904 N N . TRP A 1 110 ? -5.526 5.749 -9.887 1.00 90.81 110 TRP A N 1
ATOM 905 C CA . TRP A 1 110 ? -5.894 4.368 -10.228 1.00 90.81 110 TRP A CA 1
ATOM 906 C C . TRP A 1 110 ? -6.255 3.547 -8.989 1.00 90.81 110 TRP A C 1
ATOM 908 O O . TRP A 1 110 ? -7.258 2.832 -8.998 1.00 90.81 110 TRP A O 1
ATOM 918 N N . ALA A 1 111 ? -5.488 3.685 -7.906 1.00 92.19 111 ALA A N 1
ATOM 919 C CA . ALA A 1 111 ? -5.783 3.009 -6.650 1.00 92.19 111 ALA A CA 1
ATOM 920 C C . ALA A 1 111 ? -7.159 3.407 -6.091 1.00 92.19 111 ALA A C 1
ATOM 922 O O . ALA A 1 111 ? -7.943 2.521 -5.754 1.00 92.19 111 ALA A O 1
ATOM 923 N N . PHE A 1 112 ? -7.501 4.700 -6.076 1.00 91.50 112 PHE A N 1
ATOM 924 C CA . PHE A 1 112 ? -8.822 5.170 -5.643 1.00 91.50 112 PHE A CA 1
ATOM 925 C C . PHE A 1 112 ? -9.969 4.585 -6.472 1.00 91.50 112 PHE A C 1
ATOM 927 O O . PHE A 1 112 ? -10.934 4.068 -5.908 1.00 91.50 112 PHE A O 1
ATOM 934 N N . TYR A 1 113 ? -9.858 4.580 -7.803 1.00 89.31 113 TYR A N 1
ATOM 935 C CA . TYR A 1 113 ? -10.893 3.995 -8.666 1.00 89.31 113 TYR A CA 1
ATOM 936 C C . TYR A 1 113 ? -11.131 2.501 -8.412 1.00 89.31 113 TYR A C 1
ATOM 938 O O . TYR A 1 113 ? -12.228 1.992 -8.653 1.00 89.31 113 TYR A O 1
ATOM 946 N N . HIS A 1 114 ? -10.112 1.800 -7.921 1.00 89.38 114 HIS A N 1
ATOM 947 C CA . HIS A 1 114 ? -10.146 0.365 -7.669 1.00 89.38 114 HIS A CA 1
ATOM 948 C C . HIS A 1 114 ? -10.317 0.015 -6.189 1.00 89.38 114 HIS A C 1
ATOM 950 O O . HIS A 1 114 ? -10.327 -1.156 -5.841 1.00 89.38 114 HIS A O 1
ATOM 956 N N . LEU A 1 115 ? -10.540 0.982 -5.298 1.00 88.50 115 LEU A N 1
ATOM 957 C CA . LEU A 1 115 ? -10.849 0.675 -3.898 1.00 88.50 115 LEU A CA 1
ATOM 958 C C . LEU A 1 115 ? -12.151 -0.113 -3.736 1.00 88.50 115 LEU A C 1
ATOM 960 O O . LEU A 1 115 ? -12.253 -0.969 -2.862 1.00 88.50 115 LEU A O 1
ATOM 964 N N . LYS A 1 116 ? -13.139 0.146 -4.595 1.00 80.81 116 LYS A N 1
ATOM 965 C CA . LYS A 1 116 ? -14.481 -0.465 -4.530 1.00 80.81 116 LYS A CA 1
ATOM 966 C C . LYS A 1 116 ? -14.659 -1.646 -5.485 1.00 80.81 116 LYS A C 1
ATOM 968 O O . LYS A 1 116 ? -15.740 -2.217 -5.565 1.00 80.81 116 LYS A O 1
ATOM 973 N N . ARG A 1 117 ? -13.620 -1.976 -6.250 1.00 70.69 117 ARG A N 1
ATOM 974 C CA . ARG A 1 117 ? -13.601 -3.065 -7.230 1.00 70.69 117 ARG A CA 1
ATOM 975 C C . ARG A 1 117 ? -12.510 -4.028 -6.772 1.00 70.69 117 ARG A C 1
ATOM 977 O O . ARG A 1 117 ? -11.472 -3.550 -6.337 1.00 70.69 117 ARG A O 1
ATOM 984 N N . VAL A 1 118 ? -12.719 -5.335 -6.893 1.00 62.53 118 VAL A N 1
ATOM 985 C CA . VAL A 1 118 ? -11.903 -6.397 -6.261 1.00 62.53 118 VAL A CA 1
ATOM 986 C C . VAL A 1 118 ? -12.292 -6.630 -4.809 1.00 62.53 118 VAL A C 1
ATOM 988 O O . VAL A 1 118 ? -12.083 -5.712 -3.989 1.00 62.53 118 VAL A O 1
#

Radius of gyration: 13.31 Å; chains: 1; bounding box: 33×31×38 Å

Secondary structure (DSSP, 8-state):
----EEGGGGHHHHHHHHHHTT--GGGEEEESS--S------SEEEETTEEEEESEE-HHHHHHHHHHTTT-HHHHGGGGSHHHHHHHHHHHHHHHHHTTTS-HHHHHHHHHHTTT--

Sequence (118 aa):
MKDIIRTEDYREEMEAILENYGFGPANLEFTDVFPEEPLRASKCQKIAGKIYFKRLIGSAEKEAALTELRLFPGEVDELKDGWLFVKHTLLRHIYSIQHRWQPDHECAKWAFYHLKRV

Foldseek 3Di:
DWDKAQLVVCLVVLQVVCVVLVHHSVLEAEDQDDPDDPDDLDQWDHDPSHIYHYRIATPVSLVVVLVVVVVCVPLSVVCVDSVLVSQLSSQLVSCCVVVVPDDSNVSSVRSSVCSVPD